Protein AF-A0A645GAJ7-F1 (afdb_monomer)

Mean predicted aligned error: 10.1 Å

Organism: NCBI:txid1076179

Structure (mmCIF, N/CA/C/O backbone):
data_AF-A0A645GAJ7-F1
#
_entry.id   AF-A0A645GAJ7-F1
#
loop_
_atom_site.group_PDB
_atom_site.id
_atom_site.type_symbol
_atom_site.label_atom_id
_atom_site.label_alt_id
_atom_site.label_comp_id
_atom_site.label_asym_id
_atom_site.label_entity_id
_atom_site.label_seq_id
_atom_site.pdbx_PDB_ins_code
_atom_site.Cartn_x
_atom_site.Cartn_y
_atom_site.Cartn_z
_atom_site.occupancy
_atom_site.B_iso_or_equiv
_atom_site.auth_seq_id
_atom_site.auth_comp_id
_atom_site.auth_asym_id
_atom_site.auth_atom_id
_atom_site.pdbx_PDB_model_num
ATOM 1 N N . MET A 1 1 ? 9.000 -3.089 -0.639 1.00 88.75 1 MET A N 1
ATOM 2 C CA . MET A 1 1 ? 8.456 -2.116 0.340 1.00 88.75 1 MET A CA 1
ATOM 3 C C . MET A 1 1 ? 7.356 -2.801 1.126 1.00 88.75 1 MET A C 1
ATOM 5 O O . MET A 1 1 ? 6.636 -3.602 0.543 1.00 88.75 1 MET A O 1
ATOM 9 N N . ARG A 1 2 ? 7.253 -2.544 2.428 1.00 92.31 2 ARG A N 1
ATOM 10 C CA . ARG A 1 2 ? 6.223 -3.110 3.302 1.00 92.31 2 ARG A CA 1
ATOM 11 C C . ARG A 1 2 ? 5.401 -1.981 3.912 1.00 92.31 2 ARG A C 1
ATOM 13 O O . ARG A 1 2 ? 5.987 -1.028 4.422 1.00 92.31 2 ARG A O 1
ATOM 20 N N . LEU A 1 3 ? 4.081 -2.125 3.872 1.00 92.69 3 LEU A N 1
ATOM 21 C CA . LEU A 1 3 ? 3.126 -1.257 4.555 1.00 92.69 3 LEU A CA 1
ATOM 22 C C . LEU A 1 3 ? 2.367 -2.063 5.607 1.00 92.69 3 LEU A C 1
ATOM 24 O O . LEU A 1 3 ? 2.112 -3.253 5.407 1.00 92.69 3 LEU A O 1
ATOM 28 N N . ILE A 1 4 ? 1.977 -1.408 6.693 1.00 92.69 4 ILE A N 1
ATOM 29 C CA . ILE A 1 4 ? 0.984 -1.928 7.637 1.00 92.69 4 ILE A CA 1
ATOM 30 C C . ILE A 1 4 ? -0.169 -0.929 7.679 1.00 92.69 4 ILE A C 1
ATOM 32 O O . ILE A 1 4 ? 0.045 0.239 8.005 1.00 92.69 4 ILE A O 1
ATOM 36 N N . ILE A 1 5 ? -1.373 -1.387 7.339 1.00 92.44 5 ILE A N 1
ATOM 37 C CA . ILE A 1 5 ? -2.595 -0.570 7.276 1.00 92.44 5 ILE A CA 1
ATOM 38 C C . ILE A 1 5 ? -3.742 -1.229 8.045 1.00 92.44 5 ILE A C 1
ATOM 40 O O . ILE A 1 5 ? -3.702 -2.427 8.318 1.00 92.44 5 ILE A O 1
ATOM 44 N N . ARG A 1 6 ? -4.760 -0.448 8.422 1.00 91.31 6 ARG A N 1
ATOM 45 C CA . ARG A 1 6 ? -6.053 -0.986 8.893 1.00 91.31 6 ARG A CA 1
ATOM 46 C C . ARG A 1 6 ? -6.837 -1.574 7.717 1.00 91.31 6 ARG A C 1
ATOM 48 O O . ARG A 1 6 ? -6.621 -1.162 6.578 1.00 91.31 6 ARG A O 1
ATOM 55 N N . GLU A 1 7 ? -7.762 -2.489 7.999 1.00 90.50 7 GLU A N 1
ATOM 56 C CA . GLU A 1 7 ? -8.629 -3.096 6.974 1.00 90.50 7 GLU A CA 1
ATOM 57 C C . GLU A 1 7 ? -9.458 -2.045 6.211 1.00 90.50 7 GLU A C 1
ATOM 59 O O . GLU A 1 7 ? -9.656 -2.180 5.008 1.00 90.50 7 GLU A O 1
ATOM 64 N N . GLU A 1 8 ? -9.856 -0.942 6.860 1.00 91.06 8 GLU A N 1
ATOM 65 C CA . GLU A 1 8 ? -10.588 0.174 6.225 1.00 91.06 8 GLU A CA 1
ATOM 66 C C . GLU A 1 8 ? -9.841 0.795 5.026 1.00 91.06 8 GLU A C 1
ATOM 68 O O . GLU A 1 8 ? -10.457 1.327 4.104 1.00 91.06 8 GLU A O 1
ATOM 73 N N . TYR A 1 9 ? -8.511 0.661 4.987 1.00 92.56 9 TYR A N 1
ATOM 74 C CA . TYR A 1 9 ? -7.659 1.160 3.909 1.00 92.56 9 TYR A CA 1
ATOM 75 C C . TYR A 1 9 ? -7.382 0.119 2.821 1.00 92.56 9 TYR A C 1
ATOM 77 O O . TYR A 1 9 ? -6.481 0.302 2.000 1.00 92.56 9 TYR A O 1
ATOM 85 N N . ARG A 1 10 ? -8.136 -0.986 2.777 1.00 93.44 10 ARG A N 1
ATOM 86 C CA . ARG A 1 10 ? -7.954 -2.048 1.780 1.00 93.44 10 ARG A CA 1
ATOM 87 C C . ARG A 1 10 ? -7.986 -1.533 0.336 1.00 93.44 10 ARG A C 1
ATOM 89 O O . ARG A 1 10 ? -7.273 -2.088 -0.493 1.00 93.44 10 ARG A O 1
ATOM 96 N N . TYR A 1 11 ? -8.707 -0.448 0.050 1.00 94.88 11 TYR A N 1
ATOM 97 C CA . TYR A 1 11 ? -8.732 0.177 -1.280 1.00 94.88 11 TYR A CA 1
ATOM 98 C C . TYR A 1 11 ? -7.336 0.587 -1.791 1.00 94.88 11 TYR A C 1
ATOM 100 O O . TYR A 1 11 ? -7.091 0.538 -2.994 1.00 94.88 11 TYR A O 1
ATOM 108 N N . ILE A 1 12 ? -6.383 0.901 -0.900 1.00 94.12 12 ILE A N 1
ATOM 109 C CA . ILE A 1 12 ? -4.983 1.170 -1.274 1.00 94.12 12 ILE A CA 1
ATOM 110 C C . ILE A 1 12 ? -4.372 -0.020 -2.014 1.00 94.12 12 ILE A C 1
ATOM 112 O O . ILE A 1 12 ? -3.595 0.152 -2.951 1.00 94.12 12 ILE A O 1
ATOM 116 N N . VAL A 1 13 ? -4.686 -1.242 -1.578 1.00 95.00 13 VAL A N 1
ATOM 117 C CA . VAL A 1 13 ? -4.151 -2.464 -2.185 1.00 95.00 13 VAL A CA 1
ATOM 118 C C . VAL A 1 13 ? -4.560 -2.536 -3.651 1.00 95.00 13 VAL A C 1
ATOM 120 O O . VAL A 1 13 ? -3.730 -2.858 -4.503 1.00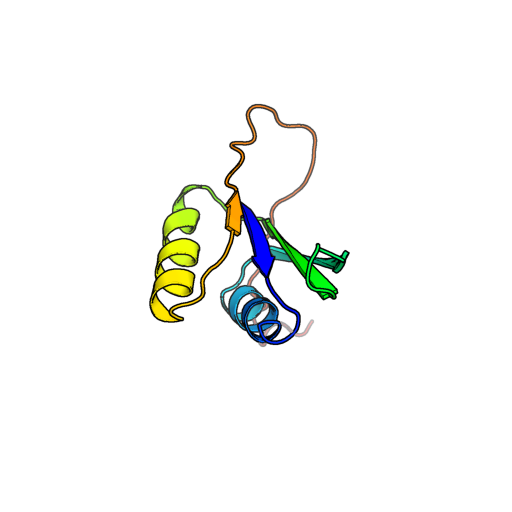 95.00 13 VAL A O 1
ATOM 123 N N . ASP A 1 14 ? -5.821 -2.233 -3.938 1.00 95.50 14 ASP A N 1
ATOM 124 C CA . ASP A 1 14 ? -6.374 -2.326 -5.283 1.00 95.50 14 ASP A CA 1
ATOM 125 C C . ASP A 1 14 ? -5.855 -1.183 -6.166 1.00 95.50 14 ASP A C 1
ATOM 127 O O . ASP A 1 14 ? -5.328 -1.450 -7.245 1.00 95.50 14 ASP A O 1
ATOM 131 N N . GLU A 1 15 ? -5.806 0.053 -5.658 1.00 96.06 15 GLU A N 1
ATOM 132 C CA . GLU A 1 15 ? -5.210 1.189 -6.378 1.00 96.06 15 GLU A CA 1
ATOM 133 C C . GLU A 1 15 ? -3.711 0.968 -6.691 1.00 96.06 15 GLU A C 1
ATOM 135 O O . GLU A 1 15 ? -3.218 1.338 -7.762 1.00 96.06 15 GLU A O 1
ATOM 140 N N . LEU A 1 16 ? -2.952 0.324 -5.795 1.00 94.69 16 LEU A N 1
ATOM 141 C CA . LEU A 1 16 ? -1.554 -0.036 -6.060 1.00 94.69 16 LEU A CA 1
ATOM 142 C C . LEU A 1 16 ? -1.429 -1.119 -7.145 1.00 94.69 16 LEU A C 1
ATOM 144 O O . LEU A 1 16 ? -0.506 -1.064 -7.963 1.00 94.69 16 LEU A O 1
ATOM 148 N N . ARG A 1 17 ? -2.345 -2.093 -7.187 1.00 95.06 17 ARG A N 1
ATOM 149 C CA . ARG A 1 17 ? -2.381 -3.102 -8.260 1.00 95.06 17 ARG A CA 1
ATOM 150 C C . ARG A 1 17 ? -2.709 -2.468 -9.607 1.00 95.06 17 ARG A C 1
ATOM 152 O O . ARG A 1 17 ? -2.031 -2.771 -10.586 1.00 95.06 17 ARG A O 1
ATOM 159 N N . GLU A 1 18 ? -3.670 -1.550 -9.646 1.00 96.25 18 GLU A N 1
ATOM 160 C CA . GLU A 1 18 ? -4.037 -0.791 -10.850 1.00 96.25 18 GLU A CA 1
ATOM 161 C C . GLU A 1 18 ? -2.870 0.056 -11.379 1.00 96.25 18 GLU A C 1
ATOM 163 O O . GLU A 1 18 ? -2.640 0.122 -12.585 1.00 96.25 18 GLU A O 1
ATOM 168 N N . LYS A 1 19 ? -2.039 0.613 -10.486 1.00 94.12 19 LYS A N 1
ATOM 169 C CA . LYS A 1 19 ? -0.775 1.298 -10.835 1.00 94.12 19 LYS A CA 1
ATOM 170 C C . LYS A 1 19 ? 0.353 0.346 -11.28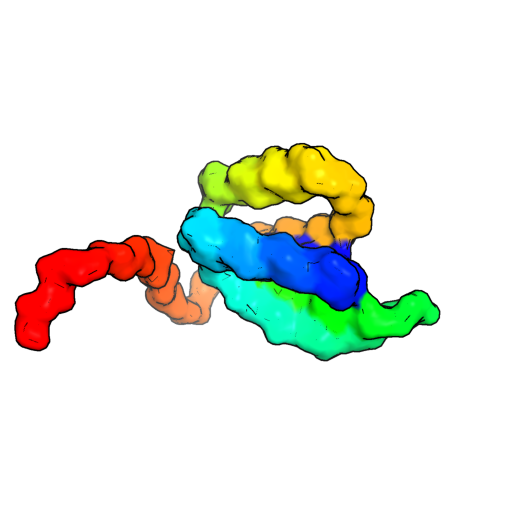0 1.00 94.12 19 LYS A C 1
ATOM 172 O O . LYS A 1 19 ? 1.496 0.772 -11.502 1.00 94.12 19 LYS A O 1
ATOM 177 N N . GLY A 1 20 ? 0.067 -0.950 -11.404 1.00 93.50 20 GLY A N 1
ATOM 178 C CA . GLY A 1 20 ? 0.993 -1.965 -11.900 1.00 93.50 20 GLY A CA 1
ATOM 179 C C . GLY A 1 20 ? 2.071 -2.368 -10.895 1.00 93.50 20 GLY A C 1
ATOM 180 O O . GLY A 1 20 ? 3.179 -2.738 -11.300 1.00 93.50 20 GLY A O 1
ATOM 181 N N . PHE A 1 21 ? 1.802 -2.255 -9.591 1.00 94.81 21 PHE A N 1
ATOM 182 C CA . PHE A 1 21 ? 2.680 -2.800 -8.558 1.00 94.81 21 PHE A CA 1
ATOM 183 C C . PHE A 1 21 ? 2.307 -4.251 -8.234 1.00 94.81 21 PHE A C 1
ATOM 185 O O . PHE A 1 21 ? 1.134 -4.610 -8.154 1.00 94.81 21 PHE A O 1
ATOM 192 N N . GLY A 1 22 ? 3.316 -5.099 -8.015 1.00 93.31 22 GLY A N 1
ATOM 193 C CA . GLY A 1 22 ? 3.086 -6.444 -7.493 1.00 93.31 22 GLY A CA 1
ATOM 194 C C . GLY A 1 22 ? 2.771 -6.356 -6.005 1.00 93.31 22 GLY A C 1
ATOM 195 O O . GLY A 1 22 ? 3.647 -5.966 -5.235 1.00 93.31 22 GLY A O 1
ATOM 196 N N . VAL A 1 23 ? 1.543 -6.692 -5.609 1.00 96.06 23 VAL A N 1
ATOM 197 C CA . VAL A 1 23 ? 1.069 -6.539 -4.226 1.00 96.06 23 VAL A CA 1
ATOM 198 C C . VAL A 1 23 ? 0.589 -7.871 -3.654 1.00 96.06 23 VAL A C 1
ATOM 200 O O . VAL A 1 23 ? -0.379 -8.454 -4.147 1.00 96.06 23 VAL A O 1
ATOM 203 N N . THR A 1 24 ? 1.214 -8.296 -2.558 1.00 95.38 24 THR A N 1
ATOM 204 C CA . THR A 1 24 ? 0.781 -9.431 -1.730 1.00 95.38 24 THR A CA 1
ATOM 205 C C . THR A 1 24 ? 0.259 -8.910 -0.397 1.00 95.38 24 THR A C 1
ATOM 207 O O . THR A 1 24 ? 0.863 -8.018 0.198 1.00 95.38 24 THR A O 1
ATOM 210 N N . VAL A 1 25 ? -0.854 -9.464 0.084 1.00 96.44 25 VAL A N 1
ATOM 211 C CA . VAL A 1 25 ? -1.495 -9.042 1.336 1.00 96.44 25 VAL A CA 1
ATOM 212 C C . VAL A 1 25 ? -1.530 -10.205 2.313 1.00 96.44 25 VAL A C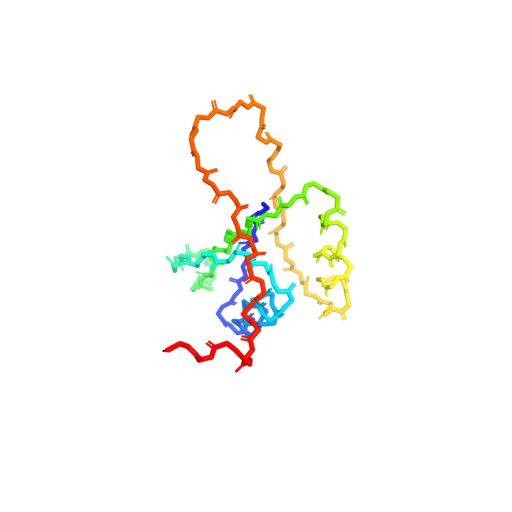 1
ATOM 214 O O . VAL A 1 25 ? -1.971 -11.295 1.960 1.00 96.44 25 VAL A O 1
ATOM 217 N N . PHE A 1 26 ? -1.114 -9.941 3.546 1.00 96.00 26 PHE A N 1
ATOM 218 C CA . PHE A 1 26 ? -1.277 -10.837 4.681 1.00 96.00 26 PHE A CA 1
ATOM 219 C C . PHE A 1 26 ? -2.254 -10.196 5.663 1.00 96.00 26 PHE A C 1
ATOM 221 O O . PHE A 1 26 ? -2.126 -9.009 5.972 1.00 96.00 26 PHE A O 1
ATOM 228 N N . LYS A 1 27 ? -3.215 -10.979 6.154 1.00 95.44 27 LYS A N 1
ATOM 229 C CA . LYS A 1 27 ? -4.067 -10.574 7.274 1.00 95.44 27 LYS A CA 1
ATOM 230 C C . LYS A 1 27 ? -3.343 -10.867 8.584 1.00 95.44 27 LYS A C 1
ATOM 232 O O . LYS A 1 27 ? -2.692 -11.904 8.703 1.00 95.44 27 LYS A O 1
ATOM 237 N N . GLY A 1 28 ? -3.462 -9.966 9.544 1.00 92.19 28 GLY A N 1
ATOM 238 C CA . GLY A 1 28 ? -2.925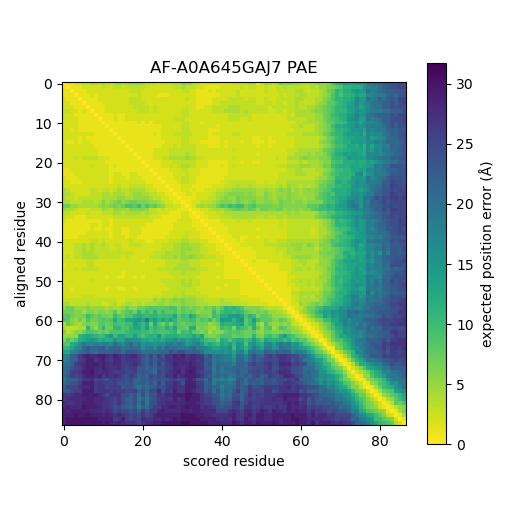 -10.140 10.885 1.00 92.19 28 GLY A CA 1
ATOM 239 C C . GLY A 1 28 ? -3.652 -9.259 11.889 1.00 92.19 28 GLY A C 1
ATOM 240 O O . GLY A 1 28 ? -4.598 -8.553 11.550 1.00 92.19 28 GLY A O 1
ATOM 241 N N . GLU A 1 29 ? -3.180 -9.285 13.125 1.00 93.00 29 GLU A N 1
ATOM 242 C CA . GLU A 1 29 ? -3.740 -8.507 14.223 1.00 93.00 29 GLU A CA 1
ATOM 243 C C . GLU A 1 29 ? -2.626 -7.689 14.880 1.00 93.00 29 GLU A C 1
ATOM 245 O O . GLU A 1 29 ? -1.511 -8.171 15.089 1.00 93.00 29 GLU A O 1
ATOM 250 N N . GLY A 1 30 ? -2.909 -6.418 15.149 1.00 88.38 30 GLY A N 1
ATOM 251 C CA . GLY A 1 30 ? -2.072 -5.551 15.969 1.00 88.38 30 GLY A CA 1
ATOM 252 C C . GLY A 1 30 ? -2.760 -5.240 17.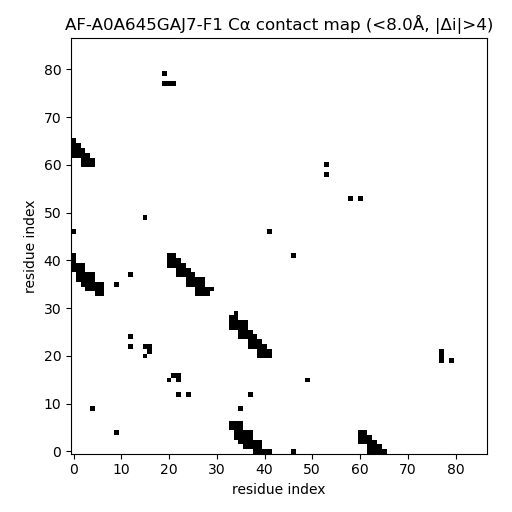294 1.00 88.38 30 GLY A C 1
ATOM 253 O O . GLY A 1 30 ? -3.870 -5.684 17.556 1.00 88.38 30 GLY A O 1
ATOM 254 N N . ARG A 1 31 ? -2.137 -4.389 18.115 1.00 89.06 31 ARG A N 1
ATOM 255 C CA . ARG A 1 31 ? -2.678 -4.001 19.433 1.00 89.06 31 ARG A CA 1
ATOM 256 C C . ARG A 1 31 ? -4.131 -3.499 19.402 1.00 89.06 31 ARG A C 1
ATOM 258 O O . ARG A 1 31 ? -4.843 -3.640 20.384 1.00 89.06 31 ARG A O 1
ATOM 265 N N . GLU A 1 32 ? -4.540 -2.874 18.303 1.00 86.94 32 GLU A N 1
ATOM 266 C CA . GLU A 1 32 ? -5.861 -2.252 18.149 1.00 86.94 32 GLU A CA 1
ATOM 267 C C . GLU A 1 32 ? -6.758 -3.019 17.160 1.00 86.94 32 GLU A C 1
ATOM 269 O O . GLU A 1 32 ? -7.607 -2.412 16.510 1.00 86.94 32 GLU A O 1
ATOM 274 N N . GLY A 1 33 ? -6.525 -4.323 16.985 1.00 89.94 33 GLY A N 1
ATOM 275 C CA . GLY A 1 33 ? -7.321 -5.190 16.115 1.00 89.94 33 GLY A CA 1
ATOM 276 C C . GLY A 1 33 ? -6.698 -5.438 14.742 1.00 89.94 33 GLY A C 1
ATOM 277 O O . GLY A 1 33 ? -5.479 -5.339 14.562 1.00 89.94 33 GLY A O 1
ATOM 278 N N . GLU A 1 34 ? -7.543 -5.793 13.774 1.00 92.81 34 GLU A N 1
ATOM 279 C CA . GLU A 1 34 ? -7.131 -6.294 12.460 1.00 92.81 34 GLU A CA 1
ATOM 280 C C . GLU A 1 34 ? -6.247 -5.310 11.679 1.00 92.81 34 GLU A C 1
ATOM 282 O O . GLU A 1 34 ? -6.477 -4.096 11.620 1.00 92.81 34 GLU A O 1
ATOM 287 N N . ARG A 1 35 ? -5.209 -5.859 11.046 1.00 93.12 35 ARG A N 1
ATOM 288 C CA . ARG A 1 35 ? -4.257 -5.144 10.197 1.00 93.12 35 ARG A CA 1
ATOM 289 C C . ARG A 1 35 ? -3.978 -5.937 8.930 1.00 93.12 35 ARG A C 1
ATOM 291 O O . ARG A 1 35 ? -3.895 -7.164 8.931 1.00 93.12 35 ARG A O 1
ATOM 298 N N . LEU A 1 36 ? -3.714 -5.203 7.860 1.00 94.06 36 LEU A N 1
ATOM 299 C CA . LEU A 1 36 ? -3.164 -5.737 6.628 1.00 94.06 36 LEU A CA 1
ATOM 300 C C . LEU A 1 36 ? -1.677 -5.412 6.561 1.00 94.06 36 LEU A C 1
ATOM 302 O O . LEU A 1 36 ? -1.283 -4.244 6.578 1.00 94.06 36 LEU A O 1
ATOM 306 N N . MET A 1 37 ? -0.850 -6.446 6.429 1.00 94.19 37 MET A 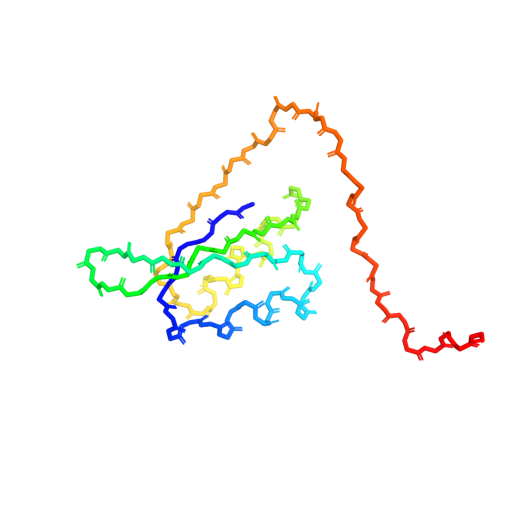N 1
ATOM 307 C CA . MET A 1 37 ? 0.535 -6.283 6.004 1.00 94.19 37 MET A CA 1
ATOM 308 C C . MET A 1 37 ? 0.587 -6.394 4.481 1.00 94.19 37 MET A C 1
ATOM 310 O O . MET A 1 37 ? 0.319 -7.449 3.905 1.00 94.19 37 MET A O 1
ATOM 314 N N . VAL A 1 38 ? 0.958 -5.297 3.830 1.00 94.62 38 VAL A N 1
ATOM 315 C CA . VAL A 1 38 ? 1.027 -5.187 2.373 1.00 94.62 38 VAL A CA 1
ATOM 316 C C . VAL A 1 38 ? 2.488 -5.241 1.948 1.00 94.62 38 VAL A C 1
ATOM 318 O O . VAL A 1 38 ? 3.285 -4.365 2.292 1.00 94.62 38 VAL A O 1
ATOM 321 N N . LEU A 1 39 ? 2.854 -6.275 1.195 1.00 93.94 39 LEU A N 1
ATOM 322 C CA . LEU A 1 39 ? 4.164 -6.395 0.572 1.00 93.94 39 LEU A CA 1
ATOM 323 C C . LEU A 1 39 ? 4.076 -5.926 -0.876 1.00 93.94 39 LEU A C 1
ATOM 325 O O . LEU A 1 39 ? 3.342 -6.496 -1.679 1.00 93.94 39 LEU A O 1
ATOM 329 N N . ILE A 1 40 ? 4.865 -4.908 -1.201 1.00 93.31 40 ILE A N 1
ATOM 330 C CA . ILE A 1 40 ? 4.943 -4.330 -2.536 1.00 93.31 40 ILE A CA 1
ATOM 331 C C . ILE A 1 40 ? 6.296 -4.681 -3.150 1.00 93.31 40 ILE A C 1
ATOM 333 O O . ILE A 1 40 ? 7.359 -4.317 -2.623 1.00 93.31 40 ILE A O 1
ATOM 337 N N . THR A 1 41 ? 6.233 -5.354 -4.293 1.00 88.44 41 THR A N 1
ATOM 338 C CA . THR A 1 41 ? 7.363 -5.695 -5.154 1.00 88.44 41 THR A CA 1
ATOM 339 C C . THR A 1 41 ? 7.483 -4.635 -6.240 1.00 88.44 41 THR A C 1
ATOM 341 O O . THR A 1 41 ? 6.642 -4.532 -7.134 1.00 88.44 41 THR A O 1
ATOM 344 N N . LEU A 1 42 ? 8.536 -3.823 -6.157 1.00 89.12 42 LEU A N 1
ATOM 345 C CA . LEU A 1 42 ? 8.794 -2.736 -7.095 1.00 89.12 42 LEU A CA 1
ATOM 346 C C . LEU A 1 42 ? 10.294 -2.504 -7.291 1.00 89.12 42 LEU A C 1
ATOM 348 O O . LEU A 1 42 ? 11.115 -2.860 -6.447 1.00 89.12 42 LEU A O 1
ATOM 352 N N . LYS A 1 43 ? 10.647 -1.857 -8.404 1.00 87.75 43 LYS A N 1
ATOM 353 C CA . LYS A 1 43 ? 12.010 -1.368 -8.652 1.00 87.75 43 LYS A CA 1
ATOM 354 C C . LYS A 1 43 ? 12.296 -0.161 -7.756 1.00 87.75 43 LYS A C 1
ATOM 356 O O . LYS A 1 43 ? 11.416 0.681 -7.593 1.00 87.75 43 LYS A O 1
ATOM 361 N N . ARG A 1 44 ? 13.542 -0.008 -7.284 1.00 86.25 44 ARG A N 1
ATOM 362 C CA . ARG A 1 44 ? 13.970 1.116 -6.419 1.00 86.25 44 ARG A CA 1
ATOM 363 C C . ARG A 1 44 ? 13.555 2.490 -6.964 1.00 86.25 44 ARG A C 1
ATOM 365 O O . ARG A 1 44 ? 13.050 3.314 -6.215 1.00 86.25 44 ARG A O 1
ATOM 372 N N . LYS A 1 45 ? 13.664 2.710 -8.280 1.00 89.25 45 LYS A N 1
ATOM 373 C CA . LYS A 1 45 ? 13.266 3.978 -8.923 1.00 89.25 45 LYS A CA 1
ATOM 374 C C . LYS A 1 45 ? 11.780 4.343 -8.777 1.00 89.25 45 LYS A C 1
ATOM 376 O O . LYS A 1 45 ? 11.448 5.514 -8.866 1.00 89.25 45 LYS A O 1
ATOM 381 N N . ARG A 1 46 ? 10.904 3.357 -8.548 1.00 92.44 46 ARG A N 1
ATOM 382 C CA . ARG A 1 46 ? 9.453 3.558 -8.386 1.00 92.44 46 ARG A CA 1
ATOM 383 C C . ARG A 1 46 ? 9.030 3.724 -6.925 1.00 92.44 46 ARG A C 1
ATOM 385 O O . ARG A 1 46 ? 7.850 3.876 -6.645 1.00 92.44 46 ARG A O 1
ATOM 392 N N . VAL A 1 47 ? 9.970 3.672 -5.976 1.00 90.50 47 VAL A N 1
ATOM 393 C CA . VAL A 1 47 ? 9.668 3.817 -4.541 1.00 90.50 47 VAL A CA 1
ATOM 394 C C . VAL A 1 47 ? 9.042 5.176 -4.256 1.00 90.50 47 VAL A C 1
ATOM 396 O O . VAL A 1 47 ? 8.070 5.252 -3.510 1.00 90.50 47 VAL A O 1
ATOM 399 N N . LYS A 1 48 ? 9.535 6.228 -4.920 1.00 91.44 48 LYS A N 1
ATOM 400 C CA . LYS A 1 48 ? 8.974 7.574 -4.798 1.00 91.44 48 LYS A CA 1
ATOM 401 C C . LYS A 1 48 ? 7.500 7.635 -5.222 1.00 91.44 48 LYS A C 1
ATOM 403 O O . LYS A 1 48 ? 6.722 8.258 -4.518 1.00 91.44 48 LYS A O 1
ATOM 408 N N . GLU A 1 49 ? 7.107 6.925 -6.286 1.00 94.00 49 GLU A N 1
ATOM 409 C CA . GLU A 1 49 ? 5.706 6.878 -6.746 1.00 94.00 49 GLU A CA 1
ATOM 410 C C . GLU A 1 49 ? 4.762 6.381 -5.640 1.00 94.00 49 GLU A C 1
ATOM 412 O O . GLU A 1 49 ? 3.685 6.936 -5.450 1.00 94.00 49 GLU A O 1
ATOM 417 N N . VAL A 1 50 ? 5.171 5.351 -4.886 1.00 92.19 50 VAL A N 1
ATOM 418 C CA . VAL A 1 50 ? 4.361 4.811 -3.783 1.00 92.19 50 VAL A CA 1
ATOM 419 C C . VAL A 1 50 ? 4.338 5.777 -2.597 1.00 92.19 50 VAL A C 1
ATOM 421 O O . VAL A 1 50 ? 3.290 5.959 -1.989 1.00 92.19 50 VAL A O 1
ATOM 424 N N . TYR A 1 51 ? 5.464 6.419 -2.271 1.00 89.88 51 TYR A N 1
ATOM 425 C CA . TYR A 1 51 ? 5.507 7.420 -1.200 1.00 89.88 51 TYR A CA 1
ATOM 426 C C . TYR A 1 51 ? 4.628 8.637 -1.488 1.00 89.88 51 TYR A C 1
ATOM 428 O O . TYR A 1 51 ? 3.877 9.051 -0.608 1.00 89.88 51 TYR A O 1
ATOM 436 N N . ASP A 1 52 ? 4.712 9.192 -2.698 1.00 91.94 52 ASP A N 1
ATOM 437 C CA . ASP A 1 52 ? 3.911 10.348 -3.103 1.00 91.94 52 ASP A CA 1
ATOM 438 C C . ASP A 1 52 ? 2.418 10.001 -3.037 1.00 91.94 52 ASP A C 1
ATOM 440 O O . ASP A 1 52 ? 1.643 10.723 -2.419 1.00 91.94 52 ASP A O 1
ATOM 444 N N . TYR A 1 53 ? 2.044 8.829 -3.553 1.00 92.69 53 TYR A N 1
ATOM 445 C CA . TYR A 1 53 ? 0.679 8.318 -3.481 1.00 92.69 53 TYR A CA 1
ATOM 446 C C . TYR A 1 53 ? 0.160 8.166 -2.037 1.00 92.69 53 TYR A C 1
ATOM 448 O O . TYR A 1 53 ? -0.954 8.584 -1.731 1.00 92.69 53 TYR A O 1
ATOM 456 N N . LEU A 1 54 ? 0.954 7.588 -1.127 1.00 90.69 54 LEU A N 1
ATOM 457 C CA . LEU A 1 54 ? 0.546 7.435 0.277 1.00 90.69 54 LEU A CA 1
ATOM 458 C C . LEU A 1 54 ? 0.409 8.791 0.980 1.00 90.69 54 LEU A C 1
ATOM 460 O O . LEU A 1 54 ? -0.488 8.964 1.803 1.00 90.69 54 LEU A O 1
ATOM 464 N N . LYS A 1 55 ? 1.273 9.752 0.630 1.00 88.31 55 LYS A N 1
ATOM 465 C CA . LYS A 1 55 ? 1.210 11.126 1.133 1.00 88.31 55 LYS A CA 1
ATOM 466 C C . LYS A 1 55 ? -0.044 11.851 0.642 1.00 88.31 55 LYS A C 1
ATOM 468 O O . LYS A 1 55 ? -0.682 12.533 1.432 1.00 88.31 55 LYS A O 1
ATOM 473 N N . GLU A 1 56 ? -0.414 11.690 -0.627 1.00 90.81 56 GLU A N 1
ATOM 474 C CA . GLU A 1 56 ? -1.631 12.278 -1.210 1.00 90.81 56 GLU A CA 1
ATOM 475 C C . GLU A 1 56 ? -2.914 11.786 -0.533 1.00 90.81 56 GLU A C 1
ATOM 477 O O . GLU A 1 56 ? -3.894 12.523 -0.461 1.00 90.81 56 GLU A O 1
ATOM 482 N N . LYS A 1 57 ? -2.918 10.550 -0.027 1.00 88.44 57 LYS A N 1
ATOM 483 C CA . LYS A 1 57 ? -4.075 9.974 0.666 1.00 88.44 57 LYS A CA 1
ATOM 484 C C . LYS A 1 57 ? -4.187 10.386 2.1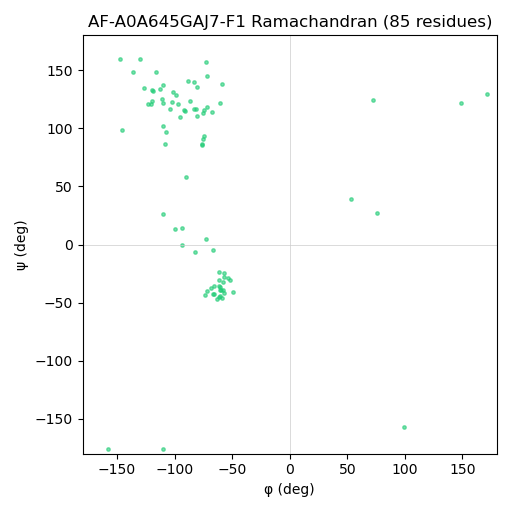41 1.00 88.44 57 LYS A C 1
ATOM 486 O O . LYS A 1 57 ? -5.182 10.032 2.762 1.00 88.44 57 LYS A O 1
ATOM 491 N N . ASP A 1 58 ? -3.193 11.096 2.681 1.00 83.81 58 ASP A N 1
ATOM 492 C CA . ASP A 1 58 ? -3.115 11.527 4.088 1.00 83.81 58 ASP A CA 1
ATOM 493 C C . ASP A 1 58 ? -3.278 10.379 5.104 1.00 83.81 58 ASP A C 1
ATOM 495 O O . ASP A 1 58 ? -3.938 10.483 6.136 1.00 83.81 58 ASP A O 1
ATOM 499 N N . ILE A 1 59 ? -2.686 9.224 4.792 1.00 76.31 59 ILE A N 1
ATOM 500 C CA . ILE A 1 59 ? -2.821 8.023 5.621 1.00 76.31 59 ILE A CA 1
ATOM 501 C C . ILE A 1 59 ? -1.592 7.898 6.505 1.00 76.31 59 ILE A C 1
ATOM 503 O O . ILE A 1 59 ? -0.456 7.881 6.027 1.00 76.31 59 ILE A O 1
ATOM 507 N N . ASN A 1 60 ? -1.811 7.736 7.808 1.00 68.62 60 ASN A N 1
ATOM 508 C CA . ASN A 1 60 ? -0.739 7.418 8.741 1.00 68.62 60 ASN A CA 1
ATOM 509 C C . ASN A 1 60 ? -0.349 5.936 8.602 1.00 68.62 60 ASN A C 1
ATOM 511 O O . ASN A 1 60 ? -0.888 5.052 9.273 1.00 68.62 60 ASN A O 1
ATOM 515 N N . VAL A 1 61 ? 0.557 5.667 7.663 1.00 73.62 61 VAL A N 1
ATOM 516 C CA . VAL A 1 61 ? 1.068 4.333 7.333 1.00 73.62 61 VAL A CA 1
ATOM 517 C C . VAL A 1 61 ? 2.438 4.105 7.949 1.00 73.62 61 VAL A C 1
ATOM 519 O O . VAL A 1 61 ? 3.366 4.883 7.732 1.00 73.62 61 VAL A O 1
ATOM 522 N N . PHE A 1 62 ? 2.618 2.962 8.610 1.00 73.81 62 PHE A N 1
ATOM 523 C CA . PHE A 1 62 ? 3.964 2.485 8.910 1.00 73.81 62 PHE A CA 1
ATOM 524 C C . PHE A 1 62 ? 4.600 1.930 7.630 1.00 73.81 62 PHE A C 1
ATOM 526 O O . PHE A 1 62 ? 4.130 0.932 7.074 1.00 73.81 62 PHE A O 1
ATOM 533 N N . VAL A 1 63 ? 5.674 2.575 7.172 1.00 76.69 63 VAL A N 1
ATOM 534 C CA . VAL A 1 63 ? 6.406 2.199 5.958 1.00 76.69 63 VAL A CA 1
ATOM 535 C C . VAL A 1 63 ? 7.781 1.649 6.323 1.00 76.69 63 VAL A C 1
ATOM 537 O O . VAL A 1 63 ? 8.584 2.333 6.949 1.00 76.69 63 VAL A O 1
ATOM 540 N N . SER A 1 64 ? 8.092 0.440 5.852 1.00 76.69 64 SER A N 1
ATOM 541 C CA . SER A 1 64 ? 9.447 -0.117 5.901 1.00 76.69 64 SER A CA 1
ATOM 542 C C . SER A 1 64 ? 9.954 -0.414 4.489 1.00 76.69 64 SER A C 1
ATOM 544 O O . SER A 1 64 ? 9.337 -1.152 3.710 1.00 76.69 64 SER A O 1
ATOM 546 N N . VAL A 1 65 ? 11.103 0.167 4.147 1.00 70.38 65 VAL A N 1
ATOM 547 C CA . VAL A 1 65 ? 11.832 -0.117 2.910 1.00 70.38 65 VAL A CA 1
ATOM 548 C C . VAL A 1 65 ? 13.102 -0.860 3.295 1.00 70.38 65 VAL A C 1
ATOM 550 O O . VAL A 1 65 ? 14.060 -0.257 3.757 1.00 70.38 65 VAL A O 1
ATOM 553 N N . ASN A 1 66 ? 13.098 -2.178 3.115 1.00 64.56 66 ASN A N 1
ATOM 554 C CA . ASN A 1 66 ? 14.326 -2.960 3.182 1.00 64.56 66 ASN A CA 1
ATOM 555 C C . ASN A 1 66 ? 14.976 -2.950 1.798 1.00 64.56 66 ASN A C 1
ATOM 557 O O . ASN A 1 66 ? 14.337 -3.341 0.814 1.00 64.56 66 ASN A O 1
ATOM 561 N N . ASP A 1 67 ? 16.228 -2.509 1.724 1.00 57.78 67 ASP A N 1
ATOM 562 C CA . ASP A 1 67 ? 17.064 -2.723 0.550 1.00 57.78 67 ASP A CA 1
ATOM 563 C C . ASP A 1 67 ? 17.456 -4.201 0.496 1.00 57.78 67 ASP A C 1
ATOM 565 O O . ASP A 1 67 ? 18.095 -4.722 1.406 1.00 57.78 67 ASP A O 1
ATOM 569 N N . ILE A 1 68 ? 17.048 -4.902 -0.562 1.00 56.69 68 ILE A N 1
ATOM 570 C CA . ILE A 1 68 ? 17.467 -6.289 -0.783 1.00 56.69 68 ILE A CA 1
ATOM 571 C C . ILE A 1 68 ? 18.918 -6.251 -1.286 1.00 56.69 68 ILE A C 1
ATOM 573 O O . ILE A 1 68 ? 19.167 -6.136 -2.485 1.00 56.69 68 ILE A O 1
ATOM 577 N N . THR A 1 69 ? 19.887 -6.321 -0.373 1.00 54.56 69 THR A N 1
ATOM 578 C CA . THR A 1 69 ? 21.313 -6.539 -0.665 1.00 54.56 69 THR A CA 1
ATOM 579 C C . THR A 1 69 ? 21.639 -8.034 -0.679 1.00 54.56 69 THR A C 1
ATOM 581 O O . THR A 1 69 ? 22.446 -8.512 0.106 1.00 54.56 69 THR A O 1
ATOM 584 N N . SER A 1 70 ? 20.972 -8.809 -1.537 1.00 44.62 70 SER A N 1
ATOM 585 C CA . SER A 1 70 ? 21.448 -10.099 -2.081 1.00 44.62 70 SER A CA 1
ATOM 586 C C . SER A 1 70 ? 20.322 -10.791 -2.847 1.00 44.62 70 SER A C 1
ATOM 588 O O . SER A 1 70 ? 19.192 -10.908 -2.382 1.00 44.62 70 SER A O 1
ATOM 590 N N . TYR A 1 71 ? 20.633 -11.214 -4.069 1.00 52.56 71 TYR A N 1
ATOM 591 C CA . TYR A 1 71 ? 19.747 -11.995 -4.924 1.00 52.56 71 TYR A CA 1
ATOM 592 C C . TYR A 1 71 ? 19.786 -13.473 -4.517 1.00 52.56 71 TYR A C 1
ATOM 594 O O . TYR A 1 71 ? 20.867 -14.050 -4.429 1.00 52.56 71 TYR A O 1
ATOM 602 N N . SER A 1 72 ? 18.622 -14.117 -4.444 1.00 46.47 72 SER A N 1
ATOM 603 C CA . SER A 1 72 ? 18.464 -15.508 -4.881 1.00 46.47 72 SER A CA 1
ATOM 604 C C . SER A 1 72 ? 17.060 -15.714 -5.475 1.00 46.47 72 SER A C 1
ATOM 606 O O . SER A 1 72 ? 16.080 -15.873 -4.763 1.00 46.47 72 SER A O 1
ATOM 608 N N . GLY A 1 73 ? 16.983 -15.680 -6.814 1.00 42.91 73 GLY A N 1
ATOM 609 C CA . GLY A 1 73 ? 15.883 -16.231 -7.625 1.00 42.91 73 GLY A CA 1
ATOM 610 C C . GLY A 1 73 ? 14.526 -15.503 -7.617 1.00 42.91 73 GLY A C 1
ATOM 611 O O . GLY A 1 73 ? 13.877 -15.356 -6.591 1.00 42.91 73 GLY A O 1
ATOM 612 N N . GLY A 1 74 ? 14.039 -15.124 -8.805 1.00 50.72 74 GLY A N 1
ATOM 613 C CA . GLY A 1 74 ? 12.658 -14.667 -9.009 1.00 50.72 74 GLY A CA 1
ATOM 614 C C . GLY A 1 74 ? 12.531 -13.635 -10.127 1.00 50.72 74 GLY A C 1
ATOM 615 O O . GLY A 1 74 ? 13.155 -12.578 -10.099 1.00 50.72 74 GLY A O 1
ATOM 616 N N . VAL A 1 75 ? 11.722 -13.939 -11.138 1.00 42.34 75 VAL A N 1
ATOM 617 C CA . VAL A 1 75 ? 11.529 -13.076 -12.305 1.00 42.34 75 VAL A CA 1
ATOM 618 C C . VAL A 1 75 ? 10.529 -11.956 -11.975 1.00 42.34 75 VAL A C 1
ATOM 620 O O . VAL A 1 75 ? 9.331 -12.202 -11.852 1.00 42.34 75 VAL A O 1
ATOM 623 N N . MET A 1 76 ? 10.994 -10.704 -11.883 1.00 48.81 76 MET A N 1
ATOM 624 C CA . MET A 1 76 ? 10.115 -9.523 -11.884 1.00 48.81 76 MET A CA 1
ATOM 625 C C . MET A 1 76 ? 9.586 -9.263 -13.306 1.00 48.81 76 MET A C 1
ATOM 627 O O . MET A 1 76 ? 10.212 -8.535 -14.076 1.00 48.81 76 MET A O 1
ATOM 631 N N . HIS A 1 77 ? 8.406 -9.787 -13.642 1.00 50.66 77 HIS A N 1
ATOM 632 C CA . HIS A 1 77 ? 7.615 -9.287 -14.773 1.00 50.66 77 HIS A CA 1
ATOM 633 C C . HIS A 1 77 ? 6.389 -8.515 -14.265 1.00 50.66 77 HIS A C 1
ATOM 635 O O . HIS A 1 77 ? 5.348 -9.123 -14.028 1.00 50.66 77 HIS A O 1
ATOM 641 N N . PRO A 1 78 ? 6.437 -7.177 -14.167 1.00 49.06 78 PRO A N 1
ATOM 642 C CA . PRO A 1 78 ? 5.234 -6.380 -14.327 1.00 49.06 78 PRO A CA 1
ATOM 643 C C . PRO A 1 78 ? 4.926 -6.342 -15.830 1.00 49.06 78 PRO A C 1
ATOM 645 O O . PRO A 1 78 ? 5.391 -5.454 -16.542 1.00 49.06 78 PRO A O 1
ATOM 648 N N . ARG A 1 79 ? 4.218 -7.353 -16.349 1.00 42.88 79 ARG A N 1
ATOM 649 C CA . ARG A 1 79 ? 3.599 -7.238 -17.676 1.00 42.88 79 ARG A CA 1
ATOM 650 C C . ARG A 1 79 ? 2.289 -6.482 -17.500 1.00 42.88 79 ARG A C 1
ATOM 652 O O . ARG A 1 79 ? 1.388 -6.976 -16.831 1.00 42.88 79 ARG A O 1
ATOM 659 N N . ALA A 1 80 ? 2.192 -5.301 -18.105 1.00 52.09 80 ALA A N 1
ATOM 660 C CA . ALA A 1 80 ? 0.898 -4.709 -18.405 1.00 52.09 80 ALA A CA 1
ATOM 661 C C . ALA A 1 80 ? 0.160 -5.677 -19.343 1.00 52.09 80 ALA A C 1
ATOM 663 O O . ALA A 1 80 ? 0.690 -6.049 -20.393 1.00 52.09 80 ALA A O 1
ATOM 664 N N . VAL A 1 81 ? -1.020 -6.140 -18.936 1.00 50.97 81 VAL A N 1
ATOM 665 C CA . VAL A 1 81 ? -1.902 -6.916 -19.811 1.00 50.97 81 VAL A CA 1
ATOM 666 C C . VAL A 1 81 ? -2.390 -5.964 -20.901 1.00 50.97 81 VAL A C 1
ATOM 668 O O . VAL A 1 81 ? -3.080 -4.994 -20.606 1.00 50.97 81 VAL A O 1
ATOM 671 N N . ASN A 1 82 ? -1.997 -6.213 -22.151 1.00 48.88 82 ASN A N 1
ATOM 672 C CA . ASN A 1 82 ? -2.584 -5.543 -23.307 1.00 48.88 82 ASN A CA 1
ATOM 673 C C . ASN A 1 82 ? -3.874 -6.298 -23.685 1.00 48.88 82 ASN A C 1
ATOM 675 O O . ASN A 1 82 ? -3.778 -7.472 -24.049 1.00 48.88 82 ASN A O 1
ATOM 679 N N . PRO A 1 83 ? -5.063 -5.674 -23.607 1.00 52.66 83 PRO A N 1
ATOM 680 C CA . PRO A 1 83 ? -6.336 -6.340 -23.891 1.00 52.66 83 PRO A CA 1
ATOM 681 C C . PRO A 1 83 ? -6.531 -6.766 -25.361 1.00 52.66 83 PRO A C 1
ATOM 683 O O . PRO A 1 83 ? -7.506 -7.454 -25.650 1.00 52.66 83 PRO A O 1
ATOM 686 N N . ASN A 1 84 ? -5.617 -6.430 -26.281 1.00 51.22 84 ASN A N 1
ATOM 687 C CA . ASN A 1 84 ? -5.773 -6.710 -27.715 1.00 51.22 84 ASN A CA 1
ATOM 688 C C . ASN A 1 84 ? -5.020 -7.938 -28.254 1.00 51.22 84 ASN A C 1
ATOM 690 O O . ASN A 1 84 ? -4.938 -8.095 -29.469 1.00 51.22 84 ASN A O 1
ATOM 694 N N . ASN A 1 85 ? -4.499 -8.835 -27.412 1.00 53.22 85 ASN A N 1
ATOM 695 C CA . ASN A 1 85 ? -3.865 -10.063 -27.906 1.00 53.22 85 ASN A CA 1
ATOM 696 C C . ASN A 1 85 ? -4.737 -11.294 -27.620 1.00 53.22 85 ASN A C 1
ATOM 698 O O . ASN A 1 85 ? -4.573 -11.958 -26.597 1.00 53.22 85 ASN A O 1
ATOM 702 N N . ARG A 1 86 ? -5.673 -11.585 -28.531 1.00 46.44 86 ARG A N 1
ATOM 703 C CA . ARG A 1 86 ? -6.287 -12.913 -28.666 1.00 46.44 86 ARG A CA 1
ATOM 704 C C . ARG A 1 86 ? -5.469 -13.696 -29.692 1.00 46.44 86 ARG A C 1
ATOM 706 O O . ARG A 1 86 ? -5.405 -13.285 -30.847 1.00 46.44 86 ARG A O 1
ATOM 713 N N . VAL A 1 87 ? -4.839 -14.777 -29.244 1.00 50.59 87 VAL A N 1
ATOM 714 C CA . VAL A 1 87 ? -4.498 -15.933 -30.086 1.00 50.59 87 VAL A CA 1
ATOM 715 C C . VAL A 1 87 ? -5.543 -17.00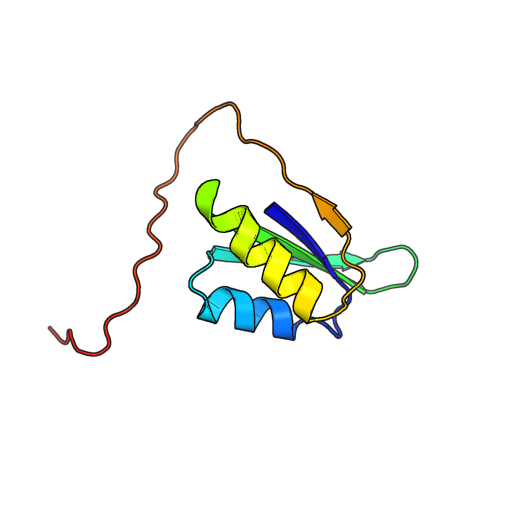4 -29.847 1.00 50.59 87 VAL A C 1
ATOM 717 O O . VAL A 1 87 ? -5.972 -17.124 -28.675 1.00 50.59 87 VAL A O 1
#

Radius of gyration: 14.64 Å; Cα contacts (8 Å, |Δi|>4): 92; chains: 1; bounding box: 32×28×50 Å

Foldseek 3Di:
DKKKAAPVVCVLQVVCVVVLWDWDWDWDADPVGIIIIIDTDDDPVCPVVSVVVCVVVVDPIDDDDDDPPDDDDDDDDSDDDDPPDDD

pLDDT: mean 80.17, std 18.31, range [42.34, 96.44]

InterPro domains:
  IPR019264 Domain of unknown function DUF2179 [PF10035] (21-73)
  IPR022930 Protein of unknown function UPF0316 [PTHR40060] (2-76)

Solvent-accessible surface area (backbone atoms only — not comparable to full-atom values): 5636 Å² total; per-residue (Å²): 72,37,39,46,42,51,63,91,54,51,63,57,59,54,56,42,42,75,72,62,40,49,72,48,79,43,84,47,72,52,99,89,42,64,26,33,41,37,40,39,56,75,59,79,88,52,50,58,61,56,52,54,53,45,58,75,68,71,58,96,61,56,76,47,76,75,81,82,90,70,90,80,86,80,88,89,73,80,71,80,83,68,93,84,76,83,129

Secondary 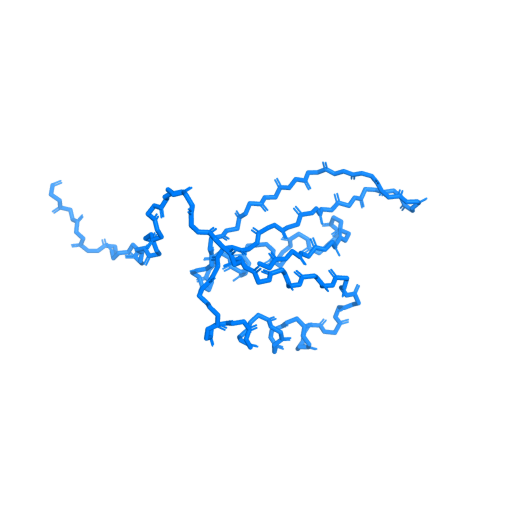structure (DSSP, 8-state):
-EEEEEGGGTHHHHHHHHTT-EEEEEEEEETTEEEEEEEEE--GGGHHHHHHHHHHTT---EEE-----S------------TT---

Sequence (87 aa):
MRLIIREEYRYIVDELREKGFGVTVFKGEGREGERLMVLITLKRKRVKEVYDYLKEKDINVFVSVNDITSYSGGVMHPRAVNPNNRV

Nearest PDB structures (foldseek):
  4rww-assembly1_A  TM=6.498E-01  e=9.461E-04  Listeria monocytogenes EGD-e
  4wk3-assembly1_A  TM=6.023E-01  e=1.006E-02  Staphylococcus aureus subsp. aureus COL
  3dfe-assembly2_C  TM=6.925E-01  e=7.214E-02  Trichormus variabilis ATCC 29413
  1hwu-assembly3_E-2  TM=6.045E-01  e=5.924E-02  Herbaspirillum seropedicae
  2l9n-assembly1_A  TM=4.879E-01  e=7.704E-02  Homo sapiens